Protein AF-A0A0Q8ECS0-F1 (afdb_monomer_lite)

Sequence (144 aa):
MSDEHENKHEIGSVGEEAMKLFGALADAARQQAGEAAGSATGFAAQAAAMAHEVNEHIATGEAECRYCPVCRVVHAVRQTSPEVRTHLMVAASSLLQAAAGFMETLPPPPGADGAHQRGAGVEHIDLDDTDDAGDPTDGPGRTP

Foldseek 3Di:
DDDDPPPPPPDDDPVVVVVVVVVVVVVVVVVVVVVPPDDPVVVVVVVVVVVVVCVVVAPPPDPVLVPDPVSVVVVVLVPDDPVVNVVVVVVVVVVVVVVVVVVVPDDDDPDPPDPDDDDDDDDDDDPPDPPDDDDDDDDDDDDD

Structure (mmCIF, N/CA/C/O backbone):
data_AF-A0A0Q8ECS0-F1
#
_entry.id   AF-A0A0Q8ECS0-F1
#
loop_
_atom_site.group_PDB
_atom_site.id
_atom_site.type_symbol
_atom_site.label_atom_id
_atom_site.label_alt_id
_atom_site.label_comp_id
_atom_site.label_asym_id
_atom_site.label_entity_id
_atom_site.label_seq_id
_atom_site.pdbx_PDB_ins_code
_atom_site.Cartn_x
_atom_site.Cartn_y
_atom_site.Cartn_z
_atom_site.occupancy
_atom_site.B_iso_or_equiv
_atom_site.auth_seq_id
_atom_site.auth_comp_id
_atom_site.auth_asym_id
_atom_site.auth_atom_id
_atom_site.pdbx_PDB_model_num
ATOM 1 N N . MET A 1 1 ? -18.426 -11.347 -43.791 1.00 44.19 1 MET A N 1
ATOM 2 C CA . MET A 1 1 ? -17.945 -12.443 -42.928 1.00 44.19 1 MET A CA 1
ATOM 3 C C . MET A 1 1 ? -16.443 -12.306 -42.888 1.00 44.19 1 MET A C 1
ATOM 5 O O . MET A 1 1 ? -15.874 -12.212 -43.970 1.00 44.19 1 MET A O 1
ATOM 9 N N . SER A 1 2 ? -15.899 -12.261 -41.667 1.00 52.19 2 SER A N 1
ATOM 10 C CA . SER A 1 2 ? -14.487 -12.020 -41.321 1.00 52.19 2 SER A CA 1
ATOM 11 C C . SER A 1 2 ? -14.107 -10.539 -41.491 1.00 52.19 2 SER A C 1
ATOM 13 O O . SER A 1 2 ? -14.429 -9.952 -42.514 1.00 52.19 2 SER A O 1
ATOM 15 N N . ASP A 1 3 ? -13.596 -9.812 -40.500 1.00 45.81 3 ASP A N 1
ATOM 16 C CA . ASP A 1 3 ? -12.637 -10.212 -39.473 1.00 45.81 3 ASP A CA 1
ATOM 17 C C . ASP A 1 3 ? -12.990 -9.613 -38.101 1.00 45.81 3 ASP A C 1
ATOM 19 O O . ASP A 1 3 ? -13.086 -8.399 -37.917 1.00 45.81 3 ASP A O 1
ATOM 23 N N . GLU A 1 4 ? -13.193 -10.492 -37.124 1.00 55.88 4 GLU A N 1
ATOM 24 C CA . GLU A 1 4 ? -13.302 -10.146 -35.713 1.00 55.88 4 GLU A CA 1
ATOM 25 C C . GLU A 1 4 ? -11.892 -9.826 -35.197 1.00 55.88 4 GLU A C 1
ATOM 27 O O . GLU A 1 4 ? -11.053 -10.712 -35.045 1.00 55.88 4 GLU A O 1
ATOM 32 N N . HIS A 1 5 ? -11.610 -8.549 -34.929 1.00 53.50 5 HIS A N 1
ATOM 33 C CA . HIS A 1 5 ? -10.484 -8.141 -34.087 1.00 53.50 5 HIS A CA 1
ATOM 34 C C . HIS A 1 5 ? -10.768 -8.571 -32.634 1.00 53.50 5 HIS A C 1
ATOM 36 O O . HIS A 1 5 ? -11.060 -7.750 -31.766 1.00 53.50 5 HIS A O 1
ATOM 42 N N . GLU A 1 6 ? -10.685 -9.873 -32.351 1.00 54.81 6 GLU A N 1
ATOM 43 C CA . GLU A 1 6 ? -10.589 -10.395 -30.986 1.00 54.81 6 GLU A CA 1
ATOM 44 C C . GLU A 1 6 ? -9.169 -10.111 -30.465 1.00 54.81 6 GLU A C 1
ATOM 46 O O . GLU A 1 6 ? -8.317 -10.988 -30.359 1.00 54.81 6 GLU A O 1
ATOM 51 N N . ASN A 1 7 ? -8.884 -8.842 -30.157 1.00 54.16 7 ASN A N 1
ATOM 52 C CA . ASN A 1 7 ? -7.705 -8.461 -29.381 1.00 54.16 7 ASN A CA 1
ATOM 53 C C . ASN A 1 7 ? -8.032 -8.664 -27.896 1.00 54.16 7 ASN A C 1
ATOM 55 O O . ASN A 1 7 ? -8.249 -7.728 -27.125 1.00 54.16 7 ASN A O 1
ATOM 59 N N . LYS A 1 8 ? -8.183 -9.933 -27.516 1.00 50.41 8 LYS A N 1
ATOM 60 C CA . LYS A 1 8 ? -8.339 -10.340 -26.125 1.00 50.41 8 LYS A CA 1
ATOM 61 C C . LYS A 1 8 ? -6.999 -10.056 -25.456 1.00 50.41 8 LYS A C 1
ATOM 63 O O . LYS A 1 8 ? -6.035 -10.763 -25.722 1.00 50.41 8 LYS A O 1
ATOM 68 N N . HIS A 1 9 ? -6.918 -8.995 -24.655 1.00 58.50 9 HIS A N 1
ATOM 69 C CA . HIS A 1 9 ? -5.729 -8.710 -23.853 1.00 58.50 9 HIS A CA 1
ATOM 70 C C . HIS A 1 9 ? -5.405 -9.952 -23.020 1.00 58.50 9 HIS A C 1
ATOM 72 O O . HIS A 1 9 ? -6.105 -10.273 -22.057 1.00 58.50 9 HIS A O 1
ATOM 78 N N . GLU A 1 10 ? -4.388 -10.692 -23.446 1.00 68.88 10 GLU A N 1
ATOM 79 C CA . GLU A 1 10 ? -3.949 -11.905 -22.784 1.00 68.88 10 GLU A CA 1
ATOM 80 C C . GLU A 1 10 ? -3.245 -11.465 -21.504 1.00 68.88 10 GLU A C 1
ATOM 82 O O . GLU A 1 10 ? -2.127 -10.951 -21.515 1.00 68.88 10 GLU A O 1
ATOM 87 N N . ILE A 1 11 ? -3.970 -11.552 -20.391 1.00 74.25 11 ILE A N 1
ATOM 88 C CA . ILE A 1 11 ? -3.430 -11.195 -19.086 1.00 74.25 11 ILE A CA 1
ATOM 89 C C . ILE A 1 11 ? -2.332 -12.219 -18.789 1.00 74.25 11 ILE A C 1
ATOM 91 O O . ILE A 1 11 ? -2.608 -13.419 -18.718 1.00 74.25 11 ILE A O 1
ATOM 95 N N . GLY A 1 12 ? -1.086 -11.747 -18.674 1.00 76.12 12 GLY A N 1
ATOM 96 C CA . GLY A 1 12 ? 0.067 -12.583 -18.354 1.00 76.12 12 GLY A CA 1
ATOM 97 C C . GLY A 1 12 ? -0.071 -13.268 -16.991 1.00 76.12 12 GLY A C 1
ATOM 98 O O . GLY A 1 12 ? -1.054 -13.099 -16.265 1.00 76.12 12 GLY A O 1
ATOM 99 N N . SER A 1 13 ? 0.931 -14.060 -16.602 1.00 87.75 13 SER A N 1
ATOM 100 C CA . SER A 1 13 ? 0.910 -14.679 -15.271 1.00 87.75 13 SER A CA 1
ATOM 101 C C . SER A 1 13 ? 0.858 -13.611 -14.166 1.00 87.75 13 SER A C 1
ATOM 103 O O . SER A 1 13 ? 1.477 -12.555 -14.289 1.00 87.75 13 SER A O 1
ATOM 105 N N . VAL A 1 14 ? 0.176 -13.904 -13.050 1.00 88.00 14 VAL A N 1
ATOM 106 C CA . VAL A 1 14 ? 0.093 -12.989 -11.890 1.00 88.00 14 VAL A CA 1
ATOM 107 C C . VAL A 1 14 ? 1.481 -12.544 -11.426 1.00 88.00 14 VAL A C 1
ATOM 109 O O . VAL A 1 14 ? 1.664 -11.389 -11.055 1.00 88.00 14 VAL A O 1
ATOM 112 N N . GLY A 1 15 ? 2.461 -13.451 -11.464 1.00 87.44 15 GLY A N 1
ATOM 113 C CA . GLY A 1 15 ? 3.841 -13.135 -11.105 1.00 87.44 15 GLY A CA 1
ATOM 114 C C . GLY A 1 15 ? 4.464 -12.109 -12.046 1.00 87.44 15 GLY A C 1
ATOM 115 O O . GLY A 1 15 ? 5.083 -11.158 -11.587 1.00 87.44 15 GLY A O 1
ATOM 116 N N . GLU A 1 16 ? 4.261 -12.256 -13.351 1.00 87.00 16 GLU A N 1
ATOM 117 C CA . GLU A 1 16 ? 4.797 -11.319 -14.337 1.00 87.00 16 GLU A CA 1
ATOM 118 C C . GLU A 1 16 ? 4.161 -9.929 -14.228 1.00 87.00 16 GLU A C 1
ATOM 120 O O . GLU A 1 16 ? 4.871 -8.924 -14.205 1.00 87.00 16 GLU A O 1
ATOM 125 N N . GLU A 1 17 ? 2.840 -9.859 -14.074 1.00 89.62 17 GLU A N 1
ATOM 126 C CA . GLU A 1 17 ? 2.138 -8.585 -13.882 1.00 89.62 17 GLU A CA 1
ATOM 127 C C . GLU A 1 17 ? 2.505 -7.919 -12.548 1.00 89.62 17 GLU A C 1
ATOM 129 O O . GLU A 1 17 ? 2.684 -6.701 -12.487 1.00 89.62 17 GLU A O 1
ATOM 134 N N . ALA A 1 18 ? 2.719 -8.704 -11.486 1.00 87.19 18 ALA A N 1
ATOM 135 C CA . ALA A 1 18 ? 3.240 -8.183 -10.227 1.00 87.19 18 ALA A CA 1
ATOM 136 C C . ALA A 1 18 ? 4.637 -7.572 -10.415 1.00 87.19 18 ALA A C 1
ATOM 138 O O . ALA A 1 18 ? 4.895 -6.477 -9.924 1.00 87.19 18 ALA A O 1
ATOM 139 N N . MET A 1 19 ? 5.524 -8.226 -11.172 1.00 88.62 19 MET A N 1
ATOM 140 C CA . MET A 1 19 ? 6.864 -7.697 -11.452 1.00 88.62 19 MET A CA 1
ATOM 141 C C . MET A 1 19 ? 6.817 -6.409 -12.279 1.00 88.62 19 MET A C 1
ATOM 143 O O . MET A 1 19 ? 7.584 -5.487 -12.004 1.00 88.62 19 MET A O 1
ATOM 147 N N . LYS A 1 20 ? 5.891 -6.300 -13.239 1.00 86.56 20 LYS A N 1
ATOM 148 C CA . LYS A 1 20 ? 5.659 -5.055 -13.988 1.00 86.56 20 LYS A CA 1
ATOM 149 C C . LYS A 1 20 ? 5.187 -3.926 -13.068 1.00 86.56 20 LYS A C 1
ATOM 151 O O . LYS A 1 20 ? 5.731 -2.825 -13.141 1.00 86.56 20 LYS A O 1
ATOM 156 N N . LEU A 1 21 ? 4.250 -4.206 -12.158 1.00 87.38 21 LEU A N 1
ATOM 157 C CA . LEU A 1 21 ? 3.786 -3.242 -11.155 1.00 87.38 21 LEU A CA 1
ATOM 158 C C . LEU A 1 21 ? 4.924 -2.789 -10.231 1.00 87.38 21 LEU A C 1
ATOM 160 O O . LEU A 1 21 ? 5.101 -1.591 -10.019 1.00 87.38 21 LEU A O 1
ATOM 164 N N . PHE A 1 22 ? 5.716 -3.725 -9.701 1.00 85.75 22 PHE A N 1
ATOM 165 C CA . PHE A 1 22 ? 6.869 -3.393 -8.861 1.00 85.75 22 PHE A CA 1
ATOM 166 C C . PHE A 1 22 ? 7.918 -2.584 -9.626 1.00 85.75 22 PHE A C 1
ATOM 168 O O . PHE A 1 22 ? 8.490 -1.652 -9.065 1.00 85.75 22 PHE A O 1
ATOM 175 N N . GLY A 1 23 ? 8.130 -2.891 -10.908 1.00 85.19 23 GLY A N 1
ATOM 176 C CA . GLY A 1 23 ? 8.990 -2.113 -11.795 1.00 85.19 23 GLY A CA 1
ATOM 177 C C . GLY A 1 23 ? 8.511 -0.669 -11.955 1.00 85.19 23 GLY A C 1
ATOM 178 O O . GLY A 1 23 ? 9.301 0.251 -11.760 1.00 85.19 23 GLY A O 1
ATOM 179 N N . ALA A 1 24 ? 7.220 -0.462 -12.234 1.00 89.19 24 ALA A N 1
ATOM 180 C CA . ALA A 1 24 ? 6.625 0.872 -12.344 1.00 89.19 24 ALA A CA 1
ATOM 181 C C . ALA A 1 24 ? 6.690 1.650 -11.017 1.00 89.19 24 ALA A C 1
ATOM 183 O O . ALA A 1 24 ? 7.035 2.830 -11.000 1.00 89.19 24 ALA A O 1
ATOM 184 N N . LEU A 1 25 ? 6.430 0.979 -9.890 1.00 80.88 25 LEU A N 1
ATOM 185 C CA . LEU A 1 25 ? 6.521 1.582 -8.561 1.00 80.88 25 LEU A CA 1
ATOM 186 C C . LEU A 1 25 ? 7.960 1.986 -8.210 1.00 80.88 25 LEU A C 1
ATOM 188 O O . LEU A 1 25 ? 8.177 3.075 -7.684 1.00 80.88 25 LEU A O 1
ATOM 192 N N . ALA A 1 26 ? 8.947 1.138 -8.515 1.00 78.94 26 ALA A N 1
ATOM 193 C CA . ALA A 1 26 ? 10.359 1.454 -8.314 1.00 78.94 26 ALA A CA 1
ATOM 194 C C . ALA A 1 26 ? 10.808 2.628 -9.197 1.00 78.94 26 ALA A C 1
ATOM 196 O O . ALA A 1 26 ? 11.620 3.450 -8.777 1.00 78.94 26 ALA A O 1
ATOM 197 N N . ASP A 1 27 ? 10.266 2.738 -10.410 1.00 79.19 27 ASP A N 1
ATOM 198 C CA . ASP A 1 27 ? 10.533 3.863 -11.301 1.00 79.19 27 ASP A CA 1
ATOM 199 C C . ASP A 1 27 ? 9.963 5.183 -10.765 1.00 79.19 27 ASP A C 1
ATOM 201 O O . ASP A 1 27 ? 10.692 6.169 -10.653 1.00 79.19 27 ASP A O 1
ATOM 205 N N . ALA A 1 28 ? 8.709 5.166 -10.309 1.00 77.12 28 ALA A N 1
ATOM 206 C CA . ALA A 1 28 ? 8.071 6.306 -9.656 1.00 77.12 28 ALA A CA 1
ATOM 207 C C . ALA A 1 28 ? 8.789 6.713 -8.355 1.00 77.12 28 ALA A C 1
ATOM 209 O O . ALA A 1 28 ? 8.971 7.900 -8.084 1.00 77.12 28 ALA A O 1
ATOM 210 N N . ALA A 1 29 ? 9.244 5.739 -7.559 1.00 71.69 29 ALA A N 1
ATOM 211 C CA . ALA A 1 29 ? 10.025 5.999 -6.352 1.00 71.69 29 ALA A CA 1
ATOM 212 C C . ALA A 1 29 ? 11.367 6.679 -6.675 1.00 71.69 29 ALA A C 1
ATOM 214 O O . ALA A 1 29 ? 11.783 7.591 -5.963 1.00 71.69 29 ALA A O 1
ATOM 215 N N . ARG A 1 30 ? 12.026 6.286 -7.774 1.00 72.50 30 ARG A N 1
ATOM 216 C CA . ARG A 1 30 ? 13.267 6.925 -8.243 1.00 72.50 30 ARG A CA 1
ATOM 217 C C . ARG A 1 30 ? 13.041 8.351 -8.742 1.00 72.50 30 ARG A C 1
ATOM 219 O O . ARG A 1 30 ? 13.866 9.210 -8.452 1.00 72.50 30 ARG A O 1
ATOM 226 N N . GLN A 1 31 ? 11.933 8.615 -9.435 1.00 72.44 31 GLN A N 1
ATOM 227 C CA . GLN A 1 31 ? 11.561 9.972 -9.861 1.00 72.44 31 GLN A CA 1
ATOM 228 C C . GLN A 1 31 ? 11.351 10.900 -8.659 1.00 72.44 31 GLN A C 1
ATOM 230 O O . GLN A 1 31 ? 11.878 12.007 -8.642 1.00 72.44 31 GLN A O 1
ATOM 235 N N . GLN A 1 32 ? 10.698 10.411 -7.603 1.00 65.56 32 GLN A N 1
ATOM 236 C CA . GLN A 1 32 ? 10.516 11.178 -6.366 1.00 65.56 32 GLN A CA 1
ATOM 237 C C . GLN A 1 32 ? 11.818 11.342 -5.566 1.00 65.56 32 GLN A C 1
ATOM 239 O O . GLN A 1 32 ? 12.057 12.398 -4.989 1.00 65.56 32 GLN A O 1
ATOM 244 N N . ALA A 1 33 ? 12.703 10.339 -5.562 1.00 59.94 33 ALA A N 1
ATOM 245 C CA . ALA A 1 33 ? 14.021 10.442 -4.929 1.00 59.94 33 ALA A CA 1
ATOM 246 C C . ALA A 1 33 ? 14.965 11.419 -5.659 1.00 59.94 33 ALA A C 1
ATOM 248 O O . ALA A 1 33 ? 15.810 12.040 -5.017 1.00 59.94 33 ALA A O 1
ATOM 249 N N . GLY A 1 34 ? 14.806 11.580 -6.979 1.00 56.88 34 GLY A N 1
ATOM 250 C CA . GLY A 1 34 ? 15.542 12.557 -7.786 1.00 56.88 34 GLY A CA 1
ATOM 251 C C . GLY A 1 34 ? 15.194 14.013 -7.461 1.00 56.88 34 GLY A C 1
ATOM 252 O O . GLY A 1 34 ? 16.060 14.878 -7.571 1.00 56.88 34 GLY A O 1
ATOM 253 N N . GLU A 1 35 ? 13.969 14.279 -6.995 1.00 56.09 35 GLU A N 1
ATOM 254 C CA . GLU A 1 35 ? 13.534 15.610 -6.540 1.00 56.09 35 GLU A CA 1
ATOM 255 C C . GLU A 1 35 ? 13.669 15.806 -5.016 1.00 56.09 35 GLU A C 1
ATOM 257 O O . GLU A 1 35 ? 13.719 16.937 -4.532 1.00 56.09 35 GLU A O 1
ATOM 262 N N . ALA A 1 36 ? 13.808 14.721 -4.245 1.00 54.47 36 ALA A N 1
ATOM 263 C CA . ALA A 1 36 ? 13.911 14.722 -2.785 1.00 54.47 36 ALA A CA 1
ATOM 264 C C . ALA A 1 36 ? 15.350 14.522 -2.273 1.00 54.47 36 ALA A C 1
ATOM 266 O O . ALA A 1 36 ? 15.611 13.691 -1.395 1.00 54.47 36 ALA A O 1
ATOM 267 N N . ALA A 1 37 ? 16.295 15.335 -2.749 1.00 55.44 37 ALA A N 1
ATOM 268 C CA . ALA A 1 37 ? 17.580 15.516 -2.073 1.00 55.44 37 ALA A CA 1
ATOM 269 C C . ALA A 1 37 ? 17.371 16.267 -0.735 1.00 55.44 37 ALA A C 1
ATOM 271 O O . ALA A 1 37 ? 17.718 17.437 -0.597 1.00 55.44 37 ALA A O 1
ATOM 272 N N . GLY A 1 38 ? 16.747 15.614 0.253 1.00 55.72 38 GLY A N 1
ATOM 273 C CA . GLY A 1 38 ? 16.392 16.254 1.519 1.00 55.72 38 GLY A CA 1
ATOM 274 C C . GLY A 1 38 ? 15.635 15.374 2.516 1.00 55.72 38 GLY A C 1
ATOM 275 O O . GLY A 1 38 ? 14.469 15.618 2.793 1.00 55.72 38 GLY A O 1
ATOM 276 N N . SER A 1 39 ? 16.348 14.427 3.134 1.00 61.28 39 SER A N 1
ATOM 277 C CA . SER A 1 39 ? 15.986 13.697 4.364 1.00 61.28 39 SER A CA 1
ATOM 278 C C . SER A 1 39 ? 14.790 12.729 4.307 1.00 61.28 39 SER A C 1
ATOM 280 O O . SER A 1 39 ? 13.676 13.073 3.921 1.00 61.28 39 SER A O 1
ATOM 282 N N . ALA A 1 40 ? 14.987 11.528 4.865 1.00 63.19 40 ALA A N 1
ATOM 283 C CA . ALA A 1 40 ? 13.935 10.544 5.142 1.00 63.19 40 ALA A CA 1
ATOM 284 C C . ALA A 1 40 ? 12.740 11.129 5.929 1.00 63.19 40 ALA A C 1
ATOM 286 O O . ALA A 1 40 ? 11.617 10.641 5.814 1.00 63.19 40 ALA A O 1
ATOM 287 N N . THR A 1 41 ? 12.958 12.205 6.693 1.00 66.44 41 THR A N 1
ATOM 288 C CA . THR A 1 41 ? 11.902 12.948 7.395 1.00 66.44 41 THR A CA 1
ATOM 289 C C . THR A 1 41 ? 10.934 13.656 6.438 1.00 66.44 41 THR A C 1
ATOM 291 O O . THR A 1 41 ? 9.747 13.734 6.739 1.00 66.44 41 THR A O 1
ATOM 294 N N . GLY A 1 42 ? 11.412 14.152 5.290 1.00 65.44 42 GLY A N 1
ATOM 295 C CA . GLY A 1 42 ? 10.588 14.821 4.277 1.00 65.44 42 GLY A CA 1
ATOM 296 C C . GLY A 1 42 ? 9.678 13.841 3.541 1.00 65.44 42 GLY A C 1
ATOM 297 O O . GLY A 1 42 ? 8.478 14.080 3.426 1.00 65.44 42 GLY A O 1
ATOM 298 N N . PHE A 1 43 ? 10.218 12.679 3.164 1.00 69.56 43 PHE A N 1
ATOM 299 C CA . PHE A 1 43 ? 9.421 11.579 2.616 1.00 69.56 43 PHE A CA 1
ATOM 300 C C . PHE A 1 43 ? 8.376 11.079 3.621 1.00 69.56 43 PHE A C 1
ATOM 302 O O . PHE A 1 43 ? 7.213 10.907 3.269 1.00 69.56 43 PHE A O 1
ATOM 309 N N . ALA A 1 44 ? 8.756 10.900 4.890 1.00 70.31 44 ALA A N 1
ATOM 310 C CA . ALA A 1 44 ? 7.817 10.488 5.932 1.00 70.31 44 ALA A CA 1
ATOM 311 C C . ALA A 1 44 ? 6.685 11.512 6.137 1.00 70.31 44 ALA A C 1
ATOM 313 O O . ALA A 1 44 ? 5.529 11.122 6.293 1.00 70.31 44 ALA A O 1
ATOM 314 N N . ALA A 1 45 ? 6.994 12.812 6.097 1.00 73.00 45 ALA A N 1
ATOM 315 C CA . ALA A 1 45 ? 5.994 13.873 6.199 1.00 73.00 45 ALA A CA 1
ATOM 316 C C . ALA A 1 45 ? 5.050 13.899 4.986 1.00 73.00 45 ALA A C 1
ATOM 318 O O . ALA A 1 45 ? 3.837 14.013 5.155 1.00 73.00 45 ALA A O 1
ATOM 319 N N . GLN A 1 46 ? 5.582 13.737 3.772 1.00 74.69 46 GLN A N 1
ATOM 320 C CA . GLN A 1 46 ? 4.775 13.692 2.555 1.00 74.69 46 GLN A CA 1
ATOM 321 C C . GLN A 1 46 ? 3.888 12.444 2.507 1.00 74.69 46 GLN A C 1
ATOM 323 O O . GLN A 1 46 ? 2.697 12.546 2.226 1.00 74.69 46 GLN A O 1
ATOM 328 N N . ALA A 1 47 ? 4.426 11.280 2.872 1.00 73.75 47 ALA A N 1
ATOM 329 C CA . ALA A 1 47 ? 3.651 10.051 2.992 1.00 73.75 47 ALA A CA 1
ATOM 330 C C . ALA A 1 47 ? 2.529 10.182 4.035 1.00 73.75 47 ALA A C 1
ATOM 332 O O . ALA A 1 47 ? 1.417 9.718 3.796 1.00 73.75 47 ALA A O 1
ATOM 333 N N . ALA A 1 48 ? 2.787 10.847 5.167 1.00 75.94 48 ALA A N 1
ATOM 334 C CA . ALA A 1 48 ? 1.767 11.107 6.180 1.00 75.94 48 ALA A CA 1
ATOM 335 C C . ALA A 1 48 ? 0.660 12.050 5.674 1.00 75.94 48 ALA A C 1
ATOM 337 O O . ALA A 1 48 ? -0.514 11.791 5.935 1.00 75.94 48 ALA A O 1
ATOM 338 N N . ALA A 1 49 ? 1.010 13.101 4.925 1.00 76.69 49 ALA A N 1
ATOM 339 C CA . ALA A 1 49 ? 0.039 14.022 4.331 1.00 76.69 49 ALA A CA 1
ATOM 340 C C . ALA A 1 49 ? -0.854 13.319 3.296 1.00 76.69 49 ALA A C 1
ATOM 342 O O . ALA A 1 49 ? -2.078 13.395 3.387 1.00 76.69 49 ALA A O 1
ATOM 343 N N . MET A 1 50 ? -0.248 12.548 2.388 1.00 76.38 50 MET A N 1
ATOM 344 C CA . MET A 1 50 ? -0.971 11.740 1.401 1.00 76.38 50 MET A CA 1
ATOM 345 C C . MET A 1 50 ? -1.877 10.708 2.083 1.00 76.38 50 MET A C 1
ATOM 347 O O . MET A 1 50 ? -3.034 10.544 1.711 1.00 76.38 50 MET A O 1
ATOM 351 N N . ALA A 1 51 ? -1.385 10.027 3.123 1.00 75.06 51 ALA A N 1
ATOM 352 C CA . ALA A 1 51 ? -2.182 9.061 3.876 1.00 75.06 51 ALA A CA 1
ATOM 353 C C . ALA A 1 51 ? -3.385 9.713 4.575 1.00 75.06 51 ALA A C 1
ATOM 355 O O . ALA A 1 51 ? -4.452 9.104 4.640 1.00 75.06 51 ALA A O 1
ATOM 356 N N . HIS A 1 52 ? -3.226 10.938 5.082 1.00 73.75 52 HIS A N 1
ATOM 357 C CA . HIS A 1 52 ? -4.316 11.695 5.688 1.00 73.75 52 HIS A CA 1
ATOM 358 C C . HIS A 1 52 ? -5.378 12.076 4.649 1.00 73.75 52 HIS A C 1
ATOM 360 O O . HIS A 1 52 ? -6.560 11.829 4.866 1.00 73.75 52 HIS A O 1
ATOM 366 N N . GLU A 1 53 ? -4.969 12.615 3.501 1.00 75.31 53 GLU A N 1
ATOM 367 C CA . GLU A 1 53 ? -5.874 12.983 2.406 1.00 75.31 53 GLU A CA 1
ATOM 368 C C . GLU A 1 53 ? -6.629 11.769 1.851 1.00 75.31 53 GLU A C 1
ATOM 370 O O . GLU A 1 53 ? -7.848 11.800 1.689 1.00 75.31 53 GLU A O 1
ATOM 375 N N . VAL A 1 54 ? -5.929 10.652 1.651 1.00 73.19 54 VAL A N 1
ATOM 376 C CA . VAL A 1 54 ? -6.537 9.381 1.247 1.00 73.19 54 VAL A CA 1
ATOM 377 C C . VAL A 1 54 ? -7.512 8.878 2.314 1.00 73.19 54 VAL A C 1
ATOM 379 O O . VAL A 1 54 ? -8.584 8.390 1.973 1.00 73.19 54 VAL A O 1
ATOM 382 N N . ASN A 1 55 ? -7.194 8.998 3.606 1.00 73.62 55 ASN A N 1
ATOM 383 C CA . ASN A 1 55 ? -8.093 8.553 4.673 1.00 73.62 55 ASN A CA 1
ATOM 384 C C . ASN A 1 55 ? -9.404 9.355 4.730 1.00 73.62 55 ASN A C 1
ATOM 386 O O . ASN A 1 55 ? -10.433 8.765 5.055 1.00 73.62 55 ASN A O 1
ATOM 390 N N . GLU A 1 56 ? -9.378 10.648 4.401 1.00 74.00 56 GLU A N 1
ATOM 391 C CA . GLU A 1 56 ? -10.588 11.483 4.328 1.00 74.00 56 GLU A CA 1
ATOM 392 C C . GLU A 1 56 ? -11.525 11.055 3.183 1.00 74.00 56 GLU A C 1
ATOM 394 O O . GLU A 1 56 ? -12.742 11.170 3.308 1.00 74.00 56 GLU A O 1
ATOM 399 N N . HIS A 1 57 ? -10.979 10.502 2.093 1.00 71.62 57 HIS A N 1
ATOM 400 C CA . HIS A 1 57 ? -11.746 10.143 0.893 1.00 71.62 57 HIS A CA 1
ATOM 401 C C . HIS A 1 57 ? -12.006 8.631 0.738 1.00 71.62 57 HIS A C 1
ATOM 403 O O . HIS A 1 57 ? -12.869 8.224 -0.039 1.00 71.62 57 HIS A O 1
ATOM 409 N N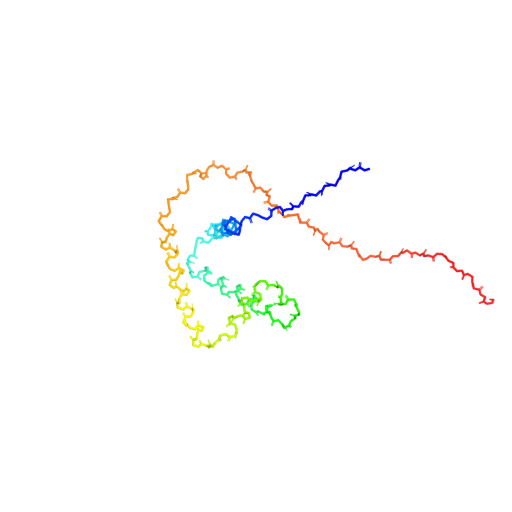 . ILE A 1 58 ? -11.297 7.769 1.476 1.00 68.19 58 ILE A N 1
ATOM 410 C CA . ILE A 1 58 ? -11.505 6.316 1.453 1.00 68.19 58 ILE A CA 1
ATOM 411 C C . ILE A 1 58 ? -12.542 5.904 2.506 1.00 68.19 58 ILE A C 1
ATOM 413 O O . ILE A 1 58 ? -12.344 6.052 3.715 1.00 68.19 58 ILE A O 1
ATOM 417 N N . ALA A 1 59 ? -13.581 5.217 2.022 1.00 59.94 59 ALA A N 1
ATOM 418 C CA . ALA A 1 59 ? -14.606 4.525 2.804 1.00 59.94 59 ALA A CA 1
ATOM 419 C C . ALA A 1 59 ? -15.663 5.427 3.468 1.00 59.94 59 ALA A C 1
ATOM 421 O O . ALA A 1 59 ? -15.905 5.336 4.672 1.00 59.94 59 ALA A O 1
ATOM 422 N N . THR A 1 60 ? -16.386 6.181 2.637 1.00 66.00 60 THR A N 1
ATOM 423 C CA . THR A 1 60 ? -17.694 6.796 2.947 1.00 66.00 60 THR A CA 1
ATOM 424 C C . THR A 1 60 ? -18.826 5.769 3.136 1.00 66.00 60 THR A C 1
ATOM 426 O O . THR A 1 60 ? -19.923 6.129 3.548 1.00 66.00 60 THR A O 1
ATOM 429 N N . GLY A 1 61 ? -18.566 4.474 2.891 1.00 64.44 61 GLY A N 1
ATOM 430 C CA . GLY A 1 61 ? -19.550 3.387 3.023 1.00 64.44 61 GLY A CA 1
ATOM 431 C C . GLY A 1 61 ? -20.304 3.049 1.731 1.00 64.44 61 GLY A C 1
ATOM 432 O O . GLY A 1 61 ? -21.179 2.186 1.749 1.00 64.44 61 GLY A O 1
ATOM 433 N N . GLU A 1 62 ? -19.938 3.688 0.621 1.00 69.56 62 GLU A N 1
ATOM 434 C CA . GLU A 1 62 ? -20.544 3.531 -0.705 1.00 69.56 62 GLU A CA 1
ATOM 435 C C . GLU A 1 62 ? -20.314 2.136 -1.324 1.00 69.56 62 GLU A C 1
ATOM 437 O O . GLU A 1 62 ? -19.326 1.444 -1.040 1.00 69.56 62 GLU A O 1
ATOM 442 N N . ALA A 1 63 ? -21.212 1.717 -2.228 1.00 69.88 63 ALA A N 1
ATOM 443 C CA . ALA A 1 63 ? -21.161 0.409 -2.904 1.00 69.88 63 ALA A CA 1
ATOM 444 C C . ALA A 1 63 ? -19.861 0.184 -3.709 1.00 69.88 63 ALA A C 1
ATOM 446 O O . ALA A 1 63 ? -19.408 -0.951 -3.896 1.00 69.88 63 ALA A O 1
ATOM 447 N N . GLU A 1 64 ? -19.228 1.279 -4.119 1.00 68.00 64 GLU A N 1
ATOM 448 C CA . GLU A 1 64 ? -17.939 1.377 -4.808 1.00 68.00 64 GLU A CA 1
ATOM 449 C C . GLU A 1 64 ? -16.796 0.719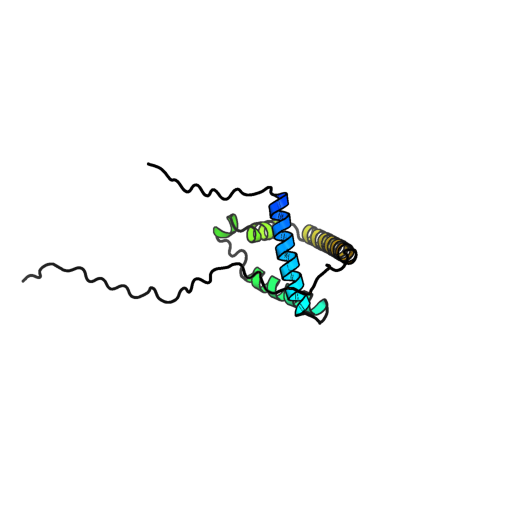 -4.009 1.00 68.00 64 GLU A C 1
ATOM 451 O O . GLU A 1 64 ? -15.885 0.099 -4.572 1.00 68.00 64 GLU A O 1
ATOM 456 N N . CYS A 1 65 ? -16.876 0.748 -2.672 1.00 78.94 65 CYS A N 1
ATOM 457 C CA . CYS A 1 65 ? -15.868 0.162 -1.785 1.00 78.94 65 CYS A CA 1
ATOM 458 C C . CYS A 1 65 ? -15.797 -1.370 -1.875 1.00 78.94 65 CYS A C 1
ATOM 460 O O . CYS A 1 65 ? -14.821 -1.974 -1.426 1.00 78.94 65 CYS A O 1
ATOM 462 N N . ARG A 1 66 ? -16.803 -2.021 -2.474 1.00 76.12 66 ARG A N 1
ATOM 463 C CA . ARG A 1 66 ? -16.813 -3.476 -2.670 1.00 76.12 66 ARG A CA 1
ATOM 464 C C . ARG A 1 66 ? -15.895 -3.923 -3.809 1.00 76.12 66 ARG A C 1
ATOM 466 O O . ARG A 1 66 ? -15.499 -5.092 -3.827 1.00 76.12 66 ARG A O 1
ATOM 473 N N . TYR A 1 67 ? -15.526 -3.023 -4.721 1.00 81.38 67 TYR A N 1
ATOM 474 C CA . TYR A 1 67 ? -14.748 -3.342 -5.924 1.00 81.38 67 TYR A CA 1
ATOM 475 C C . TYR A 1 67 ? -13.362 -2.688 -5.948 1.00 81.38 67 TYR A C 1
ATOM 477 O O . TYR A 1 67 ? -12.440 -3.275 -6.510 1.00 81.38 67 TYR A O 1
ATOM 485 N N . CYS A 1 68 ? -13.174 -1.546 -5.280 1.00 85.44 68 CYS A N 1
ATOM 486 C CA . CYS A 1 68 ? -11.865 -0.899 -5.185 1.00 85.44 68 CYS A CA 1
ATOM 487 C C . CYS A 1 68 ? -10.868 -1.727 -4.330 1.00 85.44 68 CYS A C 1
ATOM 489 O O . CYS A 1 68 ? -11.155 -2.007 -3.158 1.00 85.44 68 CYS A O 1
ATOM 491 N N . PRO A 1 69 ? -9.681 -2.108 -4.856 1.00 85.25 69 PRO A N 1
ATOM 492 C CA . PRO A 1 69 ? -8.700 -2.915 -4.121 1.00 85.25 69 PRO A CA 1
ATOM 493 C C . PRO A 1 69 ? -8.125 -2.184 -2.901 1.00 85.25 69 PRO A C 1
ATOM 495 O O . PRO A 1 69 ? -7.920 -2.808 -1.861 1.00 85.25 69 PRO A O 1
ATOM 498 N N . VAL A 1 70 ? -7.946 -0.863 -2.984 1.00 83.69 70 VAL A N 1
ATOM 499 C CA . VAL A 1 70 ? -7.492 -0.035 -1.856 1.00 83.69 70 VAL A CA 1
ATOM 500 C C . VAL A 1 70 ? -8.531 -0.054 -0.735 1.00 83.69 70 VAL A C 1
ATOM 502 O O . VAL A 1 70 ? -8.198 -0.361 0.410 1.00 83.69 70 VAL A O 1
ATOM 505 N N . CYS A 1 71 ? -9.809 0.168 -1.063 1.00 84.69 71 CYS A N 1
ATOM 506 C CA . CYS A 1 71 ? -10.895 0.129 -0.083 1.00 84.69 71 CYS A CA 1
ATOM 507 C C . CYS A 1 71 ? -11.024 -1.246 0.585 1.00 84.69 71 CYS A C 1
ATOM 509 O O . CYS A 1 71 ? -11.272 -1.314 1.787 1.00 84.69 71 CYS A O 1
ATOM 511 N N . ARG A 1 72 ? -10.804 -2.347 -0.150 1.00 84.81 72 ARG A N 1
ATOM 512 C CA . ARG A 1 72 ? -10.801 -3.702 0.432 1.00 84.81 72 ARG A CA 1
ATOM 513 C C . ARG A 1 72 ? -9.685 -3.895 1.455 1.00 84.81 72 ARG A C 1
ATOM 515 O O . ARG A 1 72 ? -9.939 -4.457 2.520 1.00 84.81 72 ARG A O 1
ATOM 522 N N . VAL A 1 73 ? -8.475 -3.420 1.159 1.00 86.19 73 VAL A N 1
ATOM 523 C CA . VAL A 1 73 ? -7.347 -3.491 2.100 1.00 86.19 73 VAL A CA 1
ATOM 524 C C . VAL A 1 73 ? -7.625 -2.629 3.332 1.00 86.19 73 VAL A C 1
ATOM 526 O O . VAL A 1 73 ? -7.501 -3.115 4.455 1.00 86.19 73 VAL A O 1
ATOM 529 N N . VAL A 1 74 ? -8.083 -1.387 3.147 1.00 84.00 74 VAL A N 1
ATOM 530 C CA . VAL A 1 74 ? -8.440 -0.493 4.262 1.00 84.00 74 VAL A CA 1
ATOM 531 C C . VAL A 1 74 ? -9.548 -1.096 5.122 1.00 84.00 74 VAL A C 1
ATOM 533 O O . VAL A 1 74 ? -9.450 -1.069 6.347 1.00 84.00 74 VAL A O 1
ATOM 536 N N . HIS A 1 75 ? -10.569 -1.700 4.511 1.00 82.69 75 HIS A N 1
ATOM 537 C CA . HIS A 1 75 ? -11.626 -2.392 5.242 1.00 82.69 75 HIS A CA 1
ATOM 538 C C . HIS A 1 75 ? -11.067 -3.544 6.085 1.00 82.69 75 HIS A C 1
ATOM 540 O O . HIS A 1 75 ? -11.379 -3.631 7.270 1.00 82.69 75 HIS A O 1
ATOM 546 N N . ALA A 1 76 ? -10.197 -4.385 5.519 1.00 85.62 76 ALA A N 1
ATOM 547 C CA . ALA A 1 76 ? -9.571 -5.482 6.254 1.00 85.62 76 ALA A CA 1
ATOM 548 C C . ALA A 1 76 ? -8.766 -4.978 7.466 1.00 85.62 76 ALA A C 1
ATOM 550 O O . ALA A 1 76 ? -8.938 -5.489 8.570 1.00 85.62 76 ALA A O 1
ATOM 551 N N . VAL A 1 77 ? -7.963 -3.922 7.294 1.00 85.88 77 VAL A N 1
ATOM 552 C CA . VAL A 1 77 ? -7.196 -3.295 8.388 1.00 85.88 77 VAL A CA 1
ATOM 553 C C . VAL A 1 77 ? -8.119 -2.643 9.429 1.00 85.88 77 VAL A C 1
ATOM 555 O O . VAL A 1 77 ? -7.858 -2.705 10.632 1.00 85.88 77 VAL A O 1
ATOM 558 N N . ARG A 1 78 ? -9.243 -2.045 9.014 1.00 83.94 78 ARG A N 1
ATOM 559 C CA . ARG A 1 78 ? -10.237 -1.469 9.936 1.00 83.94 78 ARG A CA 1
ATOM 560 C C . ARG A 1 78 ? -11.001 -2.535 10.735 1.00 83.94 78 ARG A C 1
ATOM 562 O O . ARG A 1 78 ? -11.460 -2.229 11.831 1.00 83.94 78 ARG A O 1
ATOM 569 N N . GLN A 1 79 ? -11.079 -3.776 10.262 1.00 86.12 79 GLN A N 1
ATOM 570 C CA . GLN A 1 79 ? -11.707 -4.882 11.000 1.00 86.12 79 GLN A CA 1
ATOM 571 C C . GLN A 1 79 ? -10.771 -5.567 12.010 1.00 86.12 79 GLN A C 1
ATOM 573 O O . GLN A 1 79 ? -11.235 -6.327 12.857 1.00 86.12 79 GLN A O 1
ATOM 578 N N . THR A 1 80 ? -9.457 -5.314 11.970 1.00 89.69 80 THR A N 1
ATOM 579 C CA . THR A 1 80 ? -8.535 -5.874 12.972 1.00 89.69 80 THR A CA 1
ATOM 580 C C . THR A 1 80 ? -8.632 -5.127 14.302 1.00 89.69 80 THR A C 1
ATOM 582 O O . THR A 1 80 ? -8.822 -3.906 14.314 1.00 89.69 80 THR A O 1
ATOM 585 N N . SER A 1 81 ? -8.401 -5.827 15.416 1.00 92.00 81 SER A N 1
ATOM 586 C CA . SER A 1 81 ? -8.307 -5.200 16.740 1.00 92.00 81 SER A CA 1
ATOM 587 C C . SER A 1 81 ? -7.110 -4.230 16.824 1.00 92.00 81 SER A C 1
ATOM 589 O O . SER A 1 81 ? -6.132 -4.392 16.081 1.00 92.00 81 SER A O 1
ATOM 591 N N . PRO A 1 82 ? -7.151 -3.209 17.698 1.00 86.56 82 PRO A N 1
ATOM 592 C CA . PRO A 1 82 ? -6.054 -2.249 17.851 1.00 86.56 82 PRO A CA 1
ATOM 593 C C . PRO A 1 82 ? -4.726 -2.903 18.279 1.00 86.56 82 PRO A C 1
ATOM 595 O O . PRO A 1 82 ? -3.654 -2.470 17.849 1.00 86.56 82 PRO A O 1
ATOM 598 N N . GLU A 1 83 ? -4.778 -3.992 19.045 1.00 89.81 83 GLU A N 1
ATOM 599 C CA . GLU A 1 83 ? -3.607 -4.795 19.414 1.00 89.81 83 GLU A CA 1
ATOM 600 C C . GLU A 1 83 ? -2.980 -5.440 18.170 1.00 89.81 83 GLU A C 1
ATOM 602 O O . GLU A 1 83 ? -1.774 -5.328 17.942 1.00 89.81 83 GLU A O 1
ATOM 607 N N .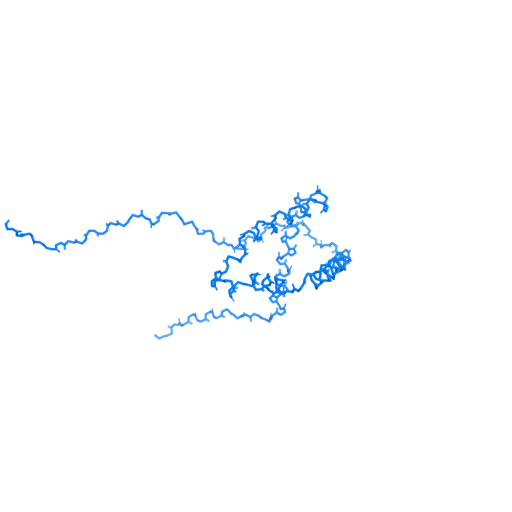 VAL A 1 84 ? -3.802 -6.042 17.302 1.00 92.19 84 VAL A N 1
ATOM 608 C CA . VAL A 1 84 ? -3.343 -6.652 16.044 1.00 92.19 84 VAL A CA 1
ATOM 609 C C . VAL A 1 84 ? -2.751 -5.601 15.105 1.00 92.19 84 VAL A C 1
ATOM 611 O O . VAL A 1 84 ? -1.708 -5.849 14.503 1.00 92.19 84 VAL A O 1
ATOM 614 N N . ARG A 1 85 ? -3.348 -4.405 15.016 1.00 90.06 85 ARG A N 1
ATOM 615 C CA . ARG A 1 85 ? -2.781 -3.301 14.216 1.00 90.06 85 ARG A CA 1
ATOM 616 C C . ARG A 1 85 ? -1.389 -2.914 14.685 1.00 90.06 85 ARG A C 1
ATOM 618 O O . ARG A 1 85 ? -0.511 -2.713 13.854 1.00 90.06 85 ARG A O 1
ATOM 625 N N . THR A 1 86 ? -1.179 -2.853 15.997 1.00 90.38 86 THR A N 1
ATOM 626 C CA . THR A 1 86 ? 0.133 -2.529 16.569 1.00 90.38 86 THR A CA 1
ATOM 627 C C . THR A 1 86 ? 1.172 -3.573 16.156 1.00 90.38 86 THR A C 1
ATOM 629 O O . THR A 1 86 ? 2.245 -3.220 15.669 1.00 90.38 86 THR A O 1
ATOM 632 N N . HIS A 1 87 ? 0.836 -4.863 16.248 1.00 91.31 87 HIS A N 1
ATOM 633 C CA . HIS A 1 87 ? 1.722 -5.937 15.790 1.00 91.31 87 HIS A CA 1
ATOM 634 C C . HIS A 1 87 ? 1.990 -5.890 14.280 1.00 91.31 87 HIS A C 1
ATOM 636 O O . HIS A 1 87 ? 3.127 -6.095 13.855 1.00 91.31 87 HIS A O 1
ATOM 642 N N . LEU A 1 88 ? 0.979 -5.563 13.471 1.00 90.56 88 LEU A N 1
ATOM 643 C CA . LEU A 1 88 ? 1.133 -5.386 12.027 1.00 90.56 88 LEU A CA 1
ATOM 644 C C . LEU A 1 88 ? 2.041 -4.204 11.684 1.00 90.56 88 LEU A C 1
ATOM 646 O O . LEU A 1 88 ? 2.872 -4.334 10.793 1.00 90.56 88 LEU A O 1
ATOM 650 N N . MET A 1 89 ? 1.934 -3.079 12.396 1.00 89.00 89 MET A N 1
ATOM 651 C CA . MET A 1 89 ? 2.814 -1.923 12.190 1.00 89.00 89 MET A CA 1
ATOM 652 C C . MET A 1 89 ? 4.275 -2.257 12.506 1.00 89.00 89 MET A C 1
ATOM 654 O O . MET A 1 89 ? 5.172 -1.875 11.753 1.00 89.00 89 MET A O 1
ATOM 658 N N . VAL A 1 90 ? 4.521 -3.008 13.585 1.00 91.75 90 VAL A N 1
ATOM 659 C CA . VAL A 1 90 ? 5.871 -3.476 13.934 1.00 91.75 90 VAL A CA 1
ATOM 660 C C . VAL A 1 90 ? 6.413 -4.405 12.847 1.00 91.75 90 VAL A C 1
ATOM 662 O O . VAL A 1 90 ? 7.513 -4.181 12.347 1.00 91.75 90 VAL A O 1
ATOM 665 N N . ALA A 1 91 ? 5.624 -5.394 12.418 1.00 90.44 91 ALA A N 1
ATOM 666 C CA . ALA A 1 91 ? 6.015 -6.312 11.350 1.00 90.44 91 ALA A CA 1
ATOM 667 C C . ALA A 1 91 ? 6.276 -5.585 10.019 1.00 90.44 91 ALA A C 1
ATOM 669 O O . ALA A 1 91 ? 7.272 -5.857 9.351 1.00 90.44 91 ALA A O 1
ATOM 670 N N . ALA A 1 92 ? 5.420 -4.626 9.658 1.00 87.19 92 ALA A N 1
ATOM 671 C CA . ALA A 1 92 ? 5.574 -3.808 8.459 1.00 87.19 92 ALA A CA 1
ATOM 672 C C . ALA A 1 92 ? 6.864 -2.978 8.507 1.00 87.19 92 ALA A C 1
ATOM 674 O O . ALA A 1 92 ? 7.587 -2.910 7.517 1.00 87.19 92 ALA A O 1
ATOM 675 N N . SER A 1 93 ? 7.195 -2.412 9.670 1.00 88.12 93 SER A N 1
ATOM 676 C CA . SER A 1 93 ? 8.438 -1.659 9.866 1.00 88.12 93 SER A CA 1
ATOM 677 C C . SER A 1 93 ? 9.669 -2.550 9.674 1.00 88.12 93 SER A C 1
ATOM 679 O O . SER A 1 93 ? 10.587 -2.177 8.946 1.00 88.12 93 SER A O 1
ATOM 681 N N . SER A 1 94 ? 9.667 -3.756 10.252 1.00 90.00 94 SER A N 1
ATOM 682 C CA . SER A 1 94 ? 10.753 -4.728 10.065 1.00 90.00 94 SER A CA 1
ATOM 683 C C . SER A 1 94 ? 10.889 -5.184 8.611 1.00 90.00 94 SER A C 1
ATOM 685 O O . SER A 1 94 ? 12.005 -5.314 8.109 1.00 90.00 94 SER A O 1
ATOM 687 N N . LEU A 1 95 ? 9.768 -5.386 7.911 1.00 88.44 95 LEU A N 1
ATOM 688 C CA . LEU A 1 95 ? 9.765 -5.736 6.491 1.00 88.44 95 LEU A CA 1
ATOM 689 C C . LEU A 1 95 ? 10.366 -4.618 5.630 1.00 88.44 95 LEU A C 1
ATOM 691 O O . LEU A 1 95 ? 11.204 -4.892 4.775 1.00 88.44 95 LEU A O 1
ATOM 695 N N . LEU A 1 96 ? 9.976 -3.363 5.872 1.00 87.44 96 LEU A N 1
ATOM 696 C CA . LEU A 1 96 ? 10.507 -2.205 5.148 1.00 87.44 96 LEU A CA 1
ATOM 697 C C . LEU A 1 96 ? 12.009 -2.026 5.385 1.00 87.44 96 LEU A C 1
ATOM 699 O O . LEU A 1 96 ? 12.751 -1.755 4.446 1.00 87.44 96 LEU A O 1
ATOM 703 N N . GLN A 1 97 ? 12.473 -2.234 6.617 1.00 85.81 97 GLN A N 1
ATOM 704 C CA . GLN A 1 97 ? 13.899 -2.201 6.944 1.00 85.81 97 GLN A CA 1
ATOM 705 C C . GLN A 1 97 ? 14.678 -3.302 6.215 1.00 85.81 97 GLN A C 1
ATOM 707 O O . GLN A 1 97 ? 15.740 -3.035 5.653 1.00 85.81 97 GLN A O 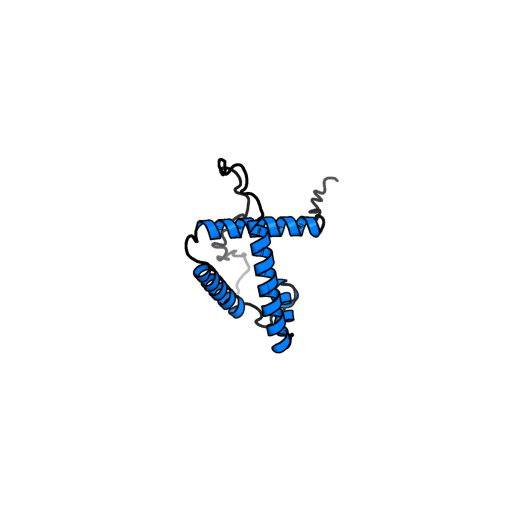1
ATOM 712 N N . ALA A 1 98 ? 14.143 -4.525 6.174 1.00 85.31 98 ALA A N 1
ATOM 713 C CA . ALA A 1 98 ? 14.752 -5.623 5.429 1.00 85.31 98 ALA A CA 1
ATOM 714 C C . ALA A 1 98 ? 14.798 -5.332 3.919 1.00 85.31 98 ALA A C 1
ATOM 716 O O . ALA A 1 98 ? 15.819 -5.567 3.275 1.00 85.31 98 ALA A O 1
ATOM 717 N N . ALA A 1 99 ? 13.721 -4.769 3.364 1.00 81.94 99 ALA A N 1
ATOM 718 C CA . ALA A 1 99 ? 13.654 -4.376 1.961 1.00 81.94 99 ALA A CA 1
ATOM 719 C C . ALA A 1 99 ? 14.676 -3.279 1.623 1.00 81.94 99 ALA A C 1
ATOM 721 O O . ALA A 1 99 ? 15.363 -3.382 0.609 1.00 81.94 99 ALA A O 1
ATOM 722 N N . ALA A 1 100 ? 14.826 -2.266 2.482 1.00 83.31 100 ALA A N 1
ATOM 723 C CA . ALA A 1 100 ? 15.835 -1.221 2.315 1.00 83.31 100 ALA A CA 1
ATOM 724 C C . ALA A 1 100 ? 17.257 -1.805 2.319 1.00 83.31 100 ALA A C 1
ATOM 726 O O . ALA A 1 100 ? 18.057 -1.486 1.444 1.00 83.31 100 ALA A O 1
ATOM 727 N N . GLY A 1 101 ? 17.544 -2.727 3.244 1.00 83.00 101 GLY A N 1
ATOM 728 C CA . GLY A 1 101 ? 18.824 -3.437 3.276 1.00 83.00 101 GLY A CA 1
ATOM 729 C C . GLY A 1 101 ? 19.088 -4.258 2.009 1.00 83.00 101 GLY A C 1
ATOM 730 O O . GLY A 1 101 ? 20.216 -4.297 1.534 1.00 83.00 101 GLY A O 1
ATOM 731 N N . PHE A 1 102 ? 18.057 -4.875 1.424 1.00 81.31 102 PHE A N 1
ATOM 732 C CA . PHE A 1 102 ? 18.188 -5.602 0.158 1.00 81.31 102 PHE A CA 1
ATOM 733 C C . PHE A 1 102 ? 18.468 -4.668 -1.028 1.00 81.31 102 PHE A C 1
ATOM 735 O O . PHE A 1 102 ? 19.317 -4.976 -1.861 1.00 81.31 102 PHE A O 1
ATOM 742 N N . MET A 1 103 ? 17.805 -3.510 -1.090 1.00 75.56 103 MET A N 1
ATOM 743 C CA . MET A 1 103 ? 18.021 -2.521 -2.152 1.00 75.56 103 MET A CA 1
ATOM 744 C C . MET A 1 103 ? 19.435 -1.926 -2.133 1.00 75.56 103 MET A C 1
ATOM 746 O O . MET A 1 103 ? 19.993 -1.699 -3.200 1.00 75.56 103 MET A O 1
ATOM 750 N N . GLU A 1 104 ? 20.047 -1.768 -0.955 1.00 74.88 104 GLU A N 1
ATOM 751 C CA . GLU A 1 104 ? 21.446 -1.327 -0.818 1.00 74.88 104 GLU A CA 1
ATOM 752 C C . GLU A 1 104 ? 22.445 -2.321 -1.439 1.00 74.88 104 GLU A C 1
ATOM 754 O O . GLU A 1 104 ? 23.531 -1.947 -1.870 1.00 74.88 104 GLU A O 1
ATOM 759 N N . THR A 1 105 ? 22.083 -3.607 -1.523 1.00 75.31 105 THR A N 1
ATOM 760 C CA . THR A 1 105 ? 22.954 -4.636 -2.121 1.00 75.31 105 THR A CA 1
ATOM 761 C C . THR A 1 105 ? 22.882 -4.708 -3.644 1.00 75.31 105 THR A C 1
ATOM 763 O O . THR A 1 105 ? 23.646 -5.460 -4.256 1.00 75.31 105 THR A O 1
ATOM 766 N N . LEU A 1 106 ? 21.984 -3.946 -4.276 1.00 73.44 106 LEU A N 1
ATOM 767 C CA . LEU A 1 106 ? 21.858 -3.932 -5.728 1.00 73.44 106 LEU A CA 1
ATOM 768 C C . LEU A 1 106 ? 22.948 -3.037 -6.340 1.00 73.44 106 LEU A C 1
ATOM 770 O O . LEU A 1 106 ? 23.114 -1.893 -5.916 1.00 73.44 106 LEU A O 1
ATOM 774 N N . PRO A 1 107 ? 23.693 -3.516 -7.353 1.00 66.75 107 PRO A N 1
ATOM 775 C CA . PRO A 1 107 ? 24.664 -2.676 -8.040 1.00 66.75 107 PRO A CA 1
ATOM 776 C C . PRO A 1 107 ? 23.957 -1.500 -8.740 1.00 66.75 107 PRO A C 1
ATOM 778 O O . PRO A 1 107 ? 22.842 -1.675 -9.248 1.00 66.75 107 PRO A O 1
ATOM 781 N N . PRO A 1 108 ? 24.592 -0.314 -8.820 1.00 58.53 108 PRO A N 1
ATOM 782 C CA . PRO A 1 108 ? 24.038 0.803 -9.573 1.00 58.53 108 PRO A CA 1
ATOM 783 C C . PRO A 1 108 ? 23.857 0.398 -11.046 1.00 58.53 108 PRO A C 1
ATOM 785 O O . PRO A 1 108 ? 24.724 -0.287 -11.604 1.00 58.53 108 PRO A O 1
ATOM 788 N N . PRO A 1 109 ? 22.740 0.780 -11.692 1.00 54.38 109 PRO A N 1
ATOM 789 C CA . PRO A 1 109 ? 22.458 0.354 -13.054 1.00 54.38 109 PRO A CA 1
ATOM 790 C C . PRO A 1 109 ? 23.509 0.914 -14.030 1.00 54.38 109 PRO A C 1
ATOM 792 O O . PRO A 1 109 ? 23.821 2.106 -13.974 1.00 54.38 109 PRO A O 1
ATOM 795 N N . PRO A 1 110 ? 24.051 0.091 -14.946 1.00 47.91 110 PRO A N 1
ATOM 796 C CA . PRO A 1 110 ? 24.943 0.577 -15.989 1.00 47.91 110 PRO A CA 1
ATOM 797 C C . PRO A 1 110 ? 24.151 1.378 -17.036 1.00 47.91 110 PRO A C 1
ATOM 799 O O . PRO A 1 110 ? 23.197 0.863 -17.615 1.00 47.91 110 PRO A O 1
ATOM 802 N N . GLY A 1 111 ? 24.575 2.619 -17.309 1.00 55.69 111 GLY A N 1
ATOM 803 C CA . GLY A 1 111 ? 24.137 3.383 -18.486 1.00 55.69 111 GLY A CA 1
ATOM 804 C C . GLY A 1 111 ? 23.089 4.477 -18.2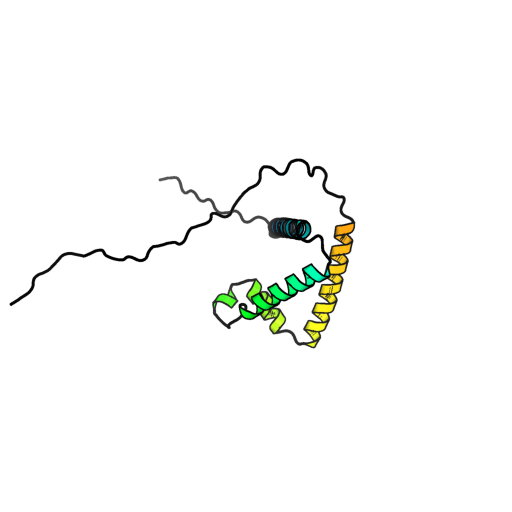55 1.00 55.69 111 GLY A C 1
ATOM 805 O O . GLY A 1 111 ? 22.121 4.555 -19.005 1.00 55.69 111 GLY A O 1
ATOM 806 N N . ALA A 1 112 ? 23.303 5.379 -17.294 1.00 57.03 112 ALA A N 1
ATOM 807 C CA . ALA A 1 112 ? 22.508 6.606 -17.125 1.00 57.03 112 ALA A CA 1
ATOM 808 C C . ALA A 1 112 ? 22.716 7.670 -18.240 1.00 57.03 112 ALA A C 1
ATOM 810 O O . ALA A 1 112 ? 22.364 8.831 -18.056 1.00 57.03 112 ALA A O 1
ATOM 811 N N . ASP A 1 113 ? 23.229 7.271 -19.408 1.00 50.41 113 ASP A N 1
ATOM 812 C CA . ASP A 1 113 ? 23.530 8.131 -20.556 1.00 50.41 113 ASP A CA 1
ATOM 813 C C . ASP A 1 113 ? 22.645 7.722 -21.748 1.00 50.41 113 ASP A C 1
ATOM 815 O O . ASP A 1 113 ? 23.093 7.072 -22.691 1.00 50.41 113 ASP A O 1
ATOM 819 N N . GLY A 1 114 ? 21.345 8.025 -21.700 1.00 50.56 114 GLY A N 1
ATOM 820 C CA . GLY A 1 114 ? 20.463 7.701 -22.834 1.00 50.56 114 GLY A CA 1
ATOM 821 C C . GLY A 1 114 ? 18.960 7.870 -22.633 1.00 50.56 114 GLY A C 1
ATOM 822 O O . GLY A 1 114 ? 18.178 7.324 -23.410 1.00 50.56 114 GLY A O 1
ATOM 823 N N . ALA A 1 115 ? 18.523 8.604 -21.609 1.00 50.19 115 ALA A N 1
ATOM 824 C CA . ALA A 1 115 ? 17.111 8.801 -21.288 1.00 50.19 115 ALA A CA 1
ATOM 825 C C . ALA A 1 115 ? 16.417 9.815 -22.224 1.00 50.19 115 ALA A C 1
ATOM 827 O O . ALA A 1 115 ? 15.929 10.847 -21.779 1.00 50.19 115 ALA A O 1
ATOM 828 N N . HIS A 1 116 ? 16.340 9.523 -23.525 1.00 49.94 116 HIS A N 1
ATOM 829 C CA . HIS A 1 116 ? 15.530 10.284 -24.484 1.00 49.94 116 HIS A CA 1
ATOM 830 C C . HIS A 1 116 ? 14.793 9.362 -25.465 1.00 49.94 116 HIS A C 1
ATOM 832 O O . HIS A 1 116 ? 15.018 9.448 -26.664 1.00 49.94 116 HIS A O 1
ATOM 838 N N . GLN A 1 117 ? 13.925 8.473 -24.963 1.00 54.44 117 GLN A N 1
ATOM 839 C CA . GLN A 1 117 ? 12.731 7.968 -25.673 1.00 54.44 117 GLN A CA 1
ATOM 840 C C . GLN A 1 117 ? 12.052 6.866 -24.856 1.00 54.44 117 GLN A C 1
ATOM 842 O O . GLN A 1 117 ? 12.359 5.689 -25.004 1.00 54.44 117 GLN A O 1
ATOM 847 N N . ARG A 1 118 ? 11.120 7.244 -23.980 1.00 51.22 118 ARG A N 1
ATOM 848 C CA . ARG A 1 118 ? 9.974 6.409 -23.584 1.00 51.22 118 ARG A CA 1
ATOM 849 C C . ARG A 1 118 ? 8.942 7.300 -22.889 1.00 51.22 118 ARG A C 1
ATOM 851 O O . ARG A 1 118 ? 8.836 7.324 -21.673 1.00 51.22 118 ARG A O 1
ATOM 858 N N . GLY A 1 119 ? 8.227 8.082 -23.693 1.00 55.03 119 GLY A N 1
ATOM 859 C CA . GLY A 1 119 ? 6.960 8.692 -23.302 1.00 55.03 119 GLY A CA 1
ATOM 860 C C . GLY A 1 119 ? 5.830 7.835 -23.862 1.00 55.03 119 GLY A C 1
ATOM 861 O O . GLY A 1 119 ? 5.475 7.981 -25.025 1.00 55.03 119 GLY A O 1
ATOM 862 N N . ALA A 1 120 ? 5.337 6.896 -23.063 1.00 59.69 120 ALA A N 1
ATOM 863 C CA . ALA A 1 120 ? 4.101 6.150 -23.283 1.00 59.69 120 ALA A CA 1
ATOM 864 C C . ALA A 1 120 ? 3.555 5.817 -21.886 1.00 59.69 120 ALA A C 1
ATOM 866 O O . ALA A 1 120 ? 4.308 5.336 -21.049 1.00 59.69 120 ALA A O 1
ATOM 867 N N . GLY A 1 121 ? 2.302 6.053 -21.538 1.00 61.69 121 GLY A N 1
ATOM 868 C CA . GLY A 1 121 ? 1.200 6.605 -22.298 1.00 61.69 121 GLY A CA 1
ATOM 869 C C . GLY A 1 121 ? 0.018 6.701 -21.344 1.00 61.69 121 GLY A C 1
ATOM 870 O O . GLY A 1 121 ? -0.398 5.702 -20.766 1.00 61.69 121 GLY A O 1
ATOM 871 N N . VAL A 1 122 ? -0.491 7.907 -21.164 1.00 66.88 122 VAL A N 1
ATOM 872 C CA . VAL A 1 122 ? -1.875 8.139 -20.773 1.00 66.88 122 VAL A CA 1
ATOM 873 C C . VAL A 1 122 ? -2.361 9.233 -21.701 1.00 66.88 122 VAL A C 1
ATOM 875 O O . VAL A 1 122 ? -1.737 10.288 -21.805 1.00 66.88 122 VAL A O 1
ATOM 878 N N . GLU A 1 123 ? -3.406 8.931 -22.463 1.00 64.94 123 GLU A N 1
ATOM 879 C CA . GLU A 1 123 ? -4.047 9.944 -23.286 1.00 64.94 123 GLU A CA 1
ATOM 880 C C . GLU A 1 123 ? -4.831 10.867 -22.359 1.00 64.94 123 GLU A C 1
ATOM 882 O O . GLU A 1 123 ? -5.675 10.421 -21.579 1.00 64.94 123 GLU A O 1
ATOM 887 N N . HIS A 1 124 ? -4.500 12.153 -22.411 1.00 74.38 124 HIS A N 1
ATOM 888 C CA . HIS A 1 124 ? -5.268 13.188 -21.742 1.00 74.38 124 HIS A CA 1
ATOM 889 C C . HIS A 1 124 ? -6.539 13.414 -22.562 1.00 74.38 124 HIS A C 1
ATOM 891 O O . HIS A 1 124 ? -6.475 13.882 -23.696 1.00 74.38 124 HIS A O 1
ATOM 897 N N . ILE A 1 125 ? -7.680 13.012 -22.005 1.00 74.88 125 ILE A N 1
ATOM 898 C CA . ILE A 1 125 ? -8.998 13.331 -22.550 1.00 74.88 125 ILE A CA 1
ATOM 899 C C . ILE A 1 125 ? -9.414 14.651 -21.904 1.00 74.88 125 ILE A C 1
ATOM 901 O O . ILE A 1 125 ? -9.703 14.677 -20.707 1.00 74.88 125 ILE A O 1
ATOM 905 N N . ASP A 1 126 ? -9.415 15.732 -22.680 1.00 78.62 126 ASP A N 1
ATOM 906 C CA . ASP A 1 126 ? -9.970 17.013 -22.246 1.00 78.62 126 ASP A CA 1
ATOM 907 C C . ASP A 1 126 ? -11.499 16.878 -22.157 1.00 78.62 126 ASP A C 1
ATOM 909 O O . ASP A 1 126 ? -12.181 16.641 -23.155 1.00 78.62 126 ASP A O 1
ATOM 913 N N . LEU A 1 127 ? -12.033 16.969 -20.937 1.00 70.25 127 LEU A N 1
ATOM 914 C CA . LEU A 1 127 ? -13.469 16.967 -20.647 1.00 70.25 127 LEU A CA 1
ATOM 915 C C . LEU A 1 127 ? -13.979 18.409 -20.540 1.00 70.25 127 LEU A C 1
ATOM 917 O O . LEU A 1 127 ? -14.534 18.779 -19.510 1.00 70.25 127 LEU A O 1
ATOM 921 N N . ASP A 1 128 ? -13.779 19.214 -21.582 1.00 65.31 128 ASP A N 1
ATOM 922 C CA . ASP A 1 128 ? -14.363 20.555 -21.653 1.00 65.31 128 ASP A CA 1
ATOM 923 C C . ASP A 1 128 ? -15.479 20.600 -22.716 1.00 65.31 128 ASP A C 1
ATOM 925 O O . ASP A 1 128 ? -15.278 20.297 -23.892 1.00 65.31 128 ASP A O 1
ATOM 929 N N . ASP A 1 129 ? -16.665 20.980 -22.232 1.00 59.31 129 ASP A N 1
ATOM 930 C CA . ASP A 1 129 ? -17.859 21.472 -22.930 1.00 59.31 129 ASP A CA 1
ATOM 931 C C . ASP A 1 129 ? -18.636 20.514 -23.853 1.00 59.31 129 ASP A C 1
ATOM 933 O O . ASP A 1 129 ? -18.676 20.649 -25.076 1.00 59.31 129 ASP A O 1
ATOM 937 N N . THR A 1 130 ? -19.423 19.623 -23.236 1.00 58.03 130 THR A N 1
ATOM 938 C CA . THR A 1 130 ? -20.685 19.147 -23.840 1.00 58.03 130 THR A CA 1
ATOM 939 C C . THR A 1 130 ? -21.874 19.449 -22.935 1.00 58.03 130 THR A C 1
ATOM 941 O O . THR A 1 130 ? -22.547 18.548 -22.457 1.00 58.03 130 THR A O 1
ATOM 944 N N . ASP A 1 131 ? -22.154 20.739 -22.752 1.00 55.69 131 ASP A N 1
ATOM 945 C CA . ASP A 1 131 ? -23.439 21.235 -22.254 1.00 55.69 131 ASP A CA 1
ATOM 946 C C . ASP A 1 131 ? -23.888 22.448 -23.092 1.00 55.69 131 ASP A C 1
ATOM 948 O O . ASP A 1 131 ? -23.774 23.593 -22.672 1.00 55.69 131 ASP A O 1
ATOM 952 N N . ASP A 1 132 ? -24.429 22.205 -24.289 1.00 49.81 132 ASP A N 1
ATOM 953 C CA . ASP A 1 132 ? -25.552 23.011 -24.790 1.00 49.81 132 ASP A CA 1
ATOM 954 C C . ASP A 1 132 ? -26.441 22.126 -25.673 1.00 49.81 132 ASP A C 1
ATOM 956 O O . ASP A 1 132 ? -26.193 21.865 -26.854 1.00 49.81 132 ASP A O 1
ATOM 960 N N . ALA A 1 133 ? -27.447 21.555 -25.019 1.00 54.38 133 ALA A N 1
ATOM 961 C CA . ALA A 1 133 ? -28.539 20.854 -25.652 1.00 54.38 133 ALA A CA 1
ATOM 962 C C . ALA A 1 133 ? -29.481 21.867 -26.317 1.00 54.38 133 ALA A C 1
ATOM 964 O O . ALA A 1 133 ? -30.103 22.685 -25.641 1.00 54.38 133 ALA A O 1
ATOM 965 N N . GLY A 1 134 ? -29.680 21.732 -27.628 1.00 40.28 134 GLY A N 1
ATOM 966 C CA . GLY A 1 134 ? -30.678 22.511 -28.352 1.00 40.28 134 GLY A CA 1
ATOM 967 C C . GLY A 1 134 ? -30.973 21.972 -29.748 1.00 40.28 134 GLY A C 1
ATOM 968 O O . GLY A 1 134 ? -30.667 22.638 -30.729 1.00 40.28 134 GLY A O 1
ATOM 969 N N . ASP A 1 135 ? -31.576 20.784 -29.846 1.00 44.00 135 ASP A N 1
ATOM 970 C CA . ASP A 1 135 ? -32.256 20.320 -31.067 1.00 44.00 135 ASP A CA 1
ATOM 971 C C . ASP A 1 135 ? -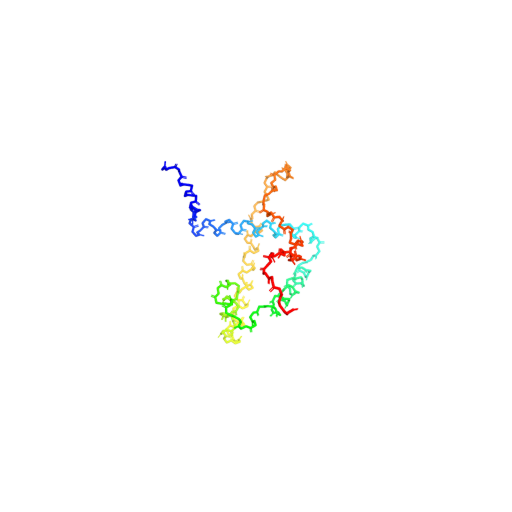33.750 20.703 -30.994 1.00 44.00 135 ASP A C 1
ATOM 973 O O . ASP A 1 135 ? -34.489 20.125 -30.188 1.00 44.00 135 ASP A O 1
ATOM 977 N N . PRO A 1 136 ? -34.233 21.701 -31.761 1.00 50.22 136 PRO A N 1
ATOM 978 C CA . PRO A 1 136 ? -35.650 22.015 -31.822 1.00 50.22 136 PRO A CA 1
ATOM 979 C C . PRO A 1 136 ? -36.332 21.088 -32.834 1.00 50.22 136 PRO A C 1
ATOM 981 O O . PRO A 1 136 ? -36.293 21.312 -34.043 1.00 50.22 136 PRO A O 1
ATOM 984 N N . THR A 1 137 ? -37.012 20.061 -32.330 1.00 49.38 137 THR A N 1
ATOM 985 C CA . THR A 1 137 ? -37.965 19.293 -33.136 1.00 49.38 137 THR A CA 1
ATOM 986 C C . THR A 1 137 ? -39.204 20.137 -33.461 1.00 49.38 137 THR A C 1
ATOM 988 O O . THR A 1 137 ? -39.805 20.789 -32.606 1.00 49.38 137 THR A O 1
ATOM 991 N N . ASP A 1 138 ? -39.541 20.137 -34.748 1.00 47.38 138 ASP A N 1
ATOM 992 C CA . ASP A 1 138 ? -40.608 20.874 -35.423 1.00 47.38 138 ASP A CA 1
ATOM 993 C C . ASP A 1 138 ? -41.991 20.181 -35.303 1.00 47.38 138 ASP A C 1
ATOM 995 O O . ASP A 1 138 ? -42.126 19.003 -35.630 1.00 47.38 138 ASP A O 1
ATOM 999 N N . GLY A 1 139 ? -43.016 20.950 -34.887 1.00 46.12 139 GLY A N 1
ATOM 1000 C CA . GLY A 1 139 ? -44.469 20.748 -35.110 1.00 46.12 139 GLY A CA 1
ATOM 1001 C C . GLY A 1 139 ? -45.251 19.784 -34.184 1.00 46.12 139 GLY A C 1
ATOM 1002 O O . GLY A 1 139 ? -44.699 18.764 -33.787 1.00 46.12 139 GLY A O 1
ATOM 1003 N N . PRO A 1 140 ? -46.561 20.022 -33.869 1.00 51.56 140 PRO A N 1
ATOM 1004 C CA . PRO A 1 140 ? -47.551 20.745 -34.687 1.00 51.56 140 PRO A CA 1
ATOM 1005 C C . PRO A 1 140 ? -48.483 21.760 -33.960 1.00 51.56 140 PRO A C 1
ATOM 1007 O O . PRO A 1 140 ? -48.784 21.660 -32.777 1.00 51.56 140 PRO A O 1
ATOM 1010 N N . GLY A 1 141 ? -49.019 22.701 -34.752 1.00 43.69 141 GLY A N 1
ATOM 1011 C CA . GLY A 1 141 ? -50.440 23.106 -34.790 1.00 43.69 141 GLY A CA 1
ATOM 1012 C C . GLY A 1 141 ? -51.161 23.544 -33.504 1.00 43.69 141 GLY A C 1
ATOM 1013 O O . GLY A 1 141 ? -51.714 22.728 -32.774 1.00 43.69 141 GLY A O 1
ATOM 1014 N N . ARG A 1 142 ? -51.293 24.864 -33.323 1.00 51.50 142 ARG A N 1
ATOM 1015 C CA . ARG A 1 142 ? -52.164 25.535 -32.341 1.00 51.50 142 ARG A CA 1
ATOM 1016 C C . ARG A 1 142 ? -53.608 25.673 -32.863 1.00 51.50 142 ARG A C 1
ATOM 1018 O O . ARG A 1 142 ? -53.804 26.064 -34.008 1.00 51.50 142 ARG A O 1
ATOM 1025 N N . THR A 1 143 ? -54.591 25.465 -31.989 1.00 44.12 143 THR A N 1
ATOM 1026 C CA . THR A 1 143 ? -55.959 26.039 -32.051 1.00 44.12 143 THR A CA 1
ATOM 1027 C C . THR A 1 143 ? -56.175 26.934 -30.822 1.00 44.12 143 THR A C 1
ATOM 1029 O O . THR A 1 143 ? -55.475 26.706 -29.827 1.00 44.12 143 THR A O 1
ATOM 1032 N N . PRO A 1 144 ? -57.152 27.861 -30.778 1.00 53.81 144 PRO A N 1
ATOM 1033 C CA . PRO A 1 144 ? -58.141 28.262 -31.788 1.00 53.81 144 PRO A CA 1
ATOM 1034 C C . PRO A 1 144 ? -57.781 29.542 -32.561 1.00 53.81 144 PRO A C 1
ATOM 1036 O O . PRO A 1 144 ? -56.863 30.274 -32.125 1.00 53.81 144 PRO A O 1
#

Secondary structure (DSSP, 8-state):
-------------HHHHHHHHHHHHHHHHHHHHHH--S-HHHHHHHHHHHHHHHHHHS-SS-GGGGT-HHHHHHHHHHHS-HHHHHHHHHHHHHHHHHHHHHHHTSPPPS--S-------------------------------

Radius of gyration: 25.23 Å; chains: 1; bounding box: 83×43×62 Å

pLDDT: mean 70.85, std 14.52, range [40.28, 92.19]